Protein AF-A0A972AWC7-F1 (afdb_monomer)

Mean predicted aligned error: 11.07 Å

Structure (mmCIF, N/CA/C/O backbone):
data_AF-A0A972AWC7-F1
#
_entry.id   AF-A0A972AWC7-F1
#
loop_
_atom_site.group_PDB
_atom_site.id
_atom_site.type_symbol
_atom_site.label_atom_id
_atom_site.label_alt_id
_atom_site.label_comp_id
_atom_site.label_asym_id
_atom_site.label_entity_id
_atom_site.label_seq_id
_atom_site.pdbx_PDB_ins_code
_atom_site.Cartn_x
_atom_site.Cartn_y
_atom_site.Cartn_z
_atom_site.occupancy
_atom_site.B_iso_or_equiv
_atom_site.auth_seq_id
_atom_site.auth_comp_id
_atom_site.auth_asym_id
_atom_site.auth_atom_id
_atom_site.pdbx_PDB_model_num
ATOM 1 N N . MET A 1 1 ? -26.480 -1.136 21.029 1.00 52.66 1 MET A N 1
ATOM 2 C CA . MET A 1 1 ? -25.542 -1.585 19.975 1.00 52.66 1 MET A CA 1
ATOM 3 C C . MET A 1 1 ? -24.114 -1.381 20.514 1.00 52.66 1 MET A C 1
ATOM 5 O O . MET A 1 1 ? -23.642 -0.252 20.586 1.00 52.66 1 MET A O 1
ATOM 9 N N . ASN A 1 2 ?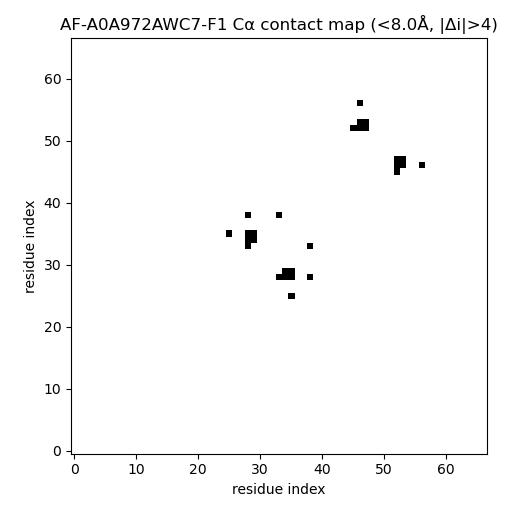 -23.452 -2.459 20.966 1.00 61.03 2 ASN A N 1
ATOM 10 C CA . ASN A 1 2 ? -22.204 -2.526 21.773 1.00 61.03 2 ASN A CA 1
ATOM 11 C C . ASN A 1 2 ? -20.868 -2.016 21.125 1.00 61.03 2 ASN A C 1
ATOM 13 O O . ASN A 1 2 ? -20.323 -2.706 20.283 1.00 61.03 2 ASN A O 1
ATOM 17 N N . LYS A 1 3 ? -20.322 -0.830 21.448 1.00 67.31 3 LYS A N 1
ATOM 18 C CA . LYS A 1 3 ? -19.224 -0.110 20.716 1.00 67.31 3 LYS A CA 1
ATOM 19 C C . LYS A 1 3 ? -18.140 -0.949 19.983 1.00 67.31 3 LYS A C 1
ATOM 21 O O . LYS A 1 3 ? -17.704 -0.539 18.909 1.00 67.31 3 LYS A O 1
ATOM 26 N N . ALA A 1 4 ? -17.752 -2.113 20.504 1.00 67.88 4 ALA A N 1
ATOM 27 C CA . ALA A 1 4 ? -16.878 -3.092 19.856 1.00 67.88 4 ALA A CA 1
ATOM 28 C C . ALA A 1 4 ? -17.319 -3.561 18.444 1.00 67.88 4 ALA A C 1
ATOM 30 O O . ALA A 1 4 ? -16.476 -3.590 17.550 1.00 67.88 4 ALA A O 1
ATOM 31 N N . TYR A 1 5 ? -18.602 -3.875 18.180 1.00 71.88 5 TYR A N 1
ATOM 32 C CA . TYR A 1 5 ? -19.013 -4.379 16.842 1.00 71.88 5 TYR A CA 1
ATOM 33 C C . TYR A 1 5 ? -18.816 -3.316 15.749 1.00 71.88 5 TYR A C 1
ATOM 35 O O . TYR A 1 5 ? -18.479 -3.637 14.612 1.00 71.88 5 TYR A O 1
ATOM 43 N N . LYS A 1 6 ? -18.985 -2.033 16.097 1.00 74.56 6 LYS A N 1
ATOM 44 C CA . LYS A 1 6 ? -18.827 -0.917 15.157 1.00 74.56 6 LYS A CA 1
ATOM 45 C C . LYS A 1 6 ? -17.361 -0.730 14.759 1.00 74.56 6 LYS A C 1
ATOM 47 O O . LYS A 1 6 ? -17.080 -0.350 13.626 1.00 74.56 6 LYS A O 1
ATOM 52 N N . LEU A 1 7 ? -16.440 -1.016 15.683 1.00 78.31 7 LEU A N 1
ATOM 53 C CA . LEU A 1 7 ? -15.001 -0.945 15.445 1.00 78.31 7 LEU A CA 1
ATOM 54 C C . LEU A 1 7 ? -14.550 -2.061 14.493 1.00 78.31 7 LEU A C 1
ATOM 56 O O . LEU A 1 7 ? -13.925 -1.779 13.475 1.00 78.31 7 LEU A O 1
ATOM 60 N N . TRP A 1 8 ? -14.957 -3.303 14.773 1.00 81.62 8 TRP A N 1
ATOM 61 C CA . TRP A 1 8 ? -14.659 -4.463 13.927 1.00 81.62 8 TRP A CA 1
ATOM 62 C C . TRP A 1 8 ? -15.215 -4.323 12.513 1.00 81.62 8 TRP A C 1
ATOM 64 O O . TRP A 1 8 ? -14.503 -4.579 11.544 1.00 81.62 8 TRP A O 1
ATOM 74 N N . TYR A 1 9 ? -16.452 -3.841 12.382 1.00 82.56 9 TYR A N 1
ATOM 75 C CA . TYR A 1 9 ? -17.053 -3.607 11.072 1.00 82.56 9 TYR A CA 1
ATOM 76 C C . TYR A 1 9 ? -16.259 -2.579 10.258 1.00 82.56 9 TYR A C 1
ATOM 78 O O . TYR A 1 9 ? -15.972 -2.794 9.083 1.00 82.56 9 TYR A O 1
ATOM 86 N N . LYS A 1 10 ? -15.833 -1.479 10.892 1.00 85.31 10 LYS A N 1
ATOM 87 C CA . LYS A 1 10 ? -15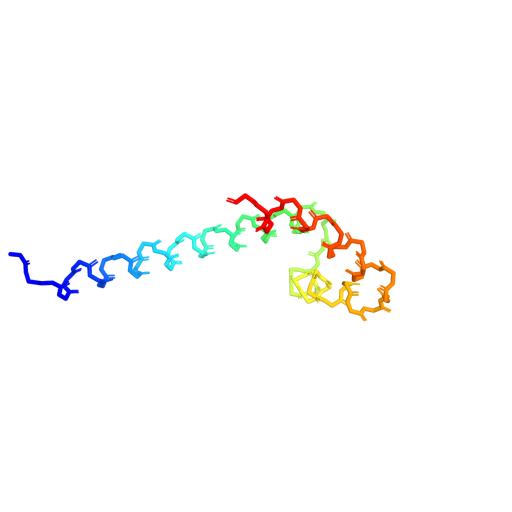.039 -0.441 10.224 1.00 85.31 10 LYS A CA 1
ATOM 88 C C . LYS A 1 10 ? -13.673 -0.973 9.774 1.00 85.31 10 LYS A C 1
ATOM 90 O O . LYS A 1 10 ? -13.246 -0.664 8.667 1.00 85.31 10 LYS A O 1
ATOM 95 N N . ILE A 1 11 ? -13.020 -1.796 10.596 1.00 88.25 11 ILE A N 1
ATOM 96 C CA . ILE A 1 11 ? -11.733 -2.427 10.263 1.00 88.25 11 ILE A CA 1
ATOM 97 C C . ILE A 1 11 ? -11.878 -3.352 9.052 1.00 88.25 11 ILE A C 1
ATOM 99 O O . ILE A 1 11 ? -11.078 -3.263 8.125 1.00 88.25 11 ILE A O 1
ATOM 103 N N . ILE A 1 12 ? -12.919 -4.189 9.023 1.00 89.00 12 ILE A N 1
ATOM 104 C CA . ILE A 1 12 ? -13.180 -5.107 7.905 1.00 89.00 12 ILE A CA 1
ATOM 105 C C . ILE A 1 12 ? -13.420 -4.335 6.608 1.00 89.00 12 ILE A C 1
ATOM 107 O O . ILE A 1 12 ? -12.845 -4.678 5.580 1.00 89.00 12 ILE A O 1
ATOM 111 N N . VAL A 1 13 ? -14.215 -3.264 6.653 1.00 89.62 13 VAL A N 1
ATOM 112 C CA . VAL A 1 13 ? -14.486 -2.430 5.472 1.00 89.62 13 VAL A CA 1
ATOM 113 C C . VAL A 1 13 ? -13.207 -1.764 4.953 1.00 89.62 13 VAL A C 1
ATOM 115 O O . VAL A 1 13 ? -12.966 -1.767 3.748 1.00 89.62 13 VAL A O 1
ATOM 118 N N . VAL A 1 14 ? -12.358 -1.239 5.843 1.00 89.69 14 VAL A N 1
ATOM 119 C CA . VAL A 1 14 ? -11.067 -0.645 5.452 1.00 89.69 14 VAL A CA 1
ATOM 120 C C . VAL A 1 14 ? -10.136 -1.703 4.858 1.00 89.69 14 VAL A C 1
ATOM 122 O O . VAL A 1 14 ? -9.539 -1.464 3.812 1.00 89.69 14 VAL A O 1
ATOM 125 N N . ALA A 1 15 ? -10.051 -2.887 5.465 1.00 89.06 15 ALA A N 1
ATOM 126 C CA . ALA A 1 15 ? -9.245 -3.986 4.938 1.00 89.06 15 ALA A CA 1
ATOM 127 C C . ALA A 1 15 ? -9.713 -4.419 3.537 1.00 89.06 15 ALA A C 1
ATOM 129 O O . ALA A 1 15 ? -8.889 -4.612 2.643 1.00 89.06 15 ALA A O 1
ATOM 130 N N . LEU A 1 16 ? -11.030 -4.498 3.316 1.00 89.31 16 LEU A N 1
ATOM 131 C CA . LEU A 1 16 ? -11.606 -4.831 2.013 1.00 89.31 16 LEU A CA 1
ATOM 132 C C . LEU A 1 16 ? -11.285 -3.760 0.959 1.00 89.31 16 LEU A C 1
ATOM 134 O O . LEU A 1 16 ? -10.924 -4.089 -0.171 1.00 89.31 16 LEU A O 1
ATOM 138 N N . ALA A 1 17 ? -11.364 -2.480 1.333 1.00 85.62 17 ALA A N 1
ATOM 139 C CA . ALA A 1 17 ? -11.018 -1.368 0.452 1.00 85.62 17 ALA A CA 1
ATOM 140 C C . ALA A 1 17 ? -9.534 -1.397 0.048 1.00 85.62 17 ALA A C 1
ATOM 142 O O . ALA A 1 17 ? -9.213 -1.235 -1.129 1.00 85.62 17 ALA A O 1
ATOM 143 N N . VAL A 1 18 ? -8.634 -1.673 0.998 1.00 89.06 18 VAL A N 1
ATOM 144 C CA . VAL A 1 18 ? -7.191 -1.793 0.734 1.00 89.06 18 VAL A CA 1
ATOM 145 C C . VAL A 1 18 ? -6.897 -2.962 -0.209 1.00 89.06 18 VAL A C 1
ATOM 147 O O . VAL A 1 18 ? -6.158 -2.791 -1.177 1.00 89.06 18 VAL A O 1
ATOM 150 N N . LEU A 1 19 ? -7.513 -4.127 0.012 1.00 87.50 19 LEU A N 1
ATOM 151 C CA . LEU A 1 19 ? -7.360 -5.282 -0.881 1.00 87.50 19 LEU A CA 1
ATOM 152 C C . LEU A 1 19 ? -7.863 -4.983 -2.298 1.00 87.50 19 LEU A C 1
ATOM 154 O O . LEU A 1 19 ? -7.212 -5.349 -3.274 1.00 87.50 19 LEU A O 1
ATOM 158 N N . SER A 1 20 ? -8.983 -4.269 -2.410 1.00 87.12 20 SER A N 1
ATOM 159 C CA . SER A 1 20 ? -9.556 -3.863 -3.699 1.00 87.12 20 SER A CA 1
ATOM 160 C C . SER A 1 20 ? -8.628 -2.905 -4.454 1.00 87.12 20 SER A C 1
ATOM 162 O O . SER A 1 20 ? -8.402 -3.066 -5.653 1.00 87.12 20 SER A O 1
ATOM 164 N N . ALA A 1 21 ? -8.037 -1.939 -3.746 1.00 86.19 21 ALA A N 1
ATOM 165 C CA . ALA A 1 21 ? -7.079 -0.996 -4.318 1.00 86.19 21 ALA A CA 1
ATOM 166 C C . ALA A 1 21 ? -5.792 -1.693 -4.793 1.00 86.19 21 ALA A C 1
ATOM 168 O O . ALA A 1 21 ? -5.287 -1.387 -5.875 1.00 86.19 21 ALA A O 1
ATOM 169 N N . LEU A 1 22 ? -5.286 -2.665 -4.027 1.00 82.19 22 LEU A N 1
ATOM 170 C CA . 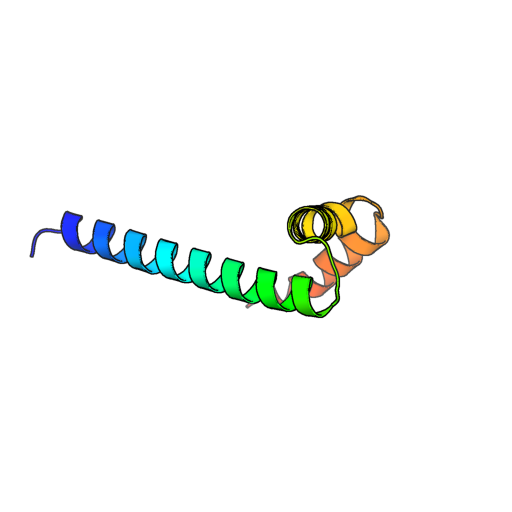LEU A 1 22 ? -4.131 -3.478 -4.423 1.00 82.19 22 LEU A CA 1
ATOM 171 C C . LEU A 1 22 ? -4.438 -4.359 -5.641 1.00 82.19 22 LEU A C 1
ATOM 173 O O . LEU A 1 22 ? -3.606 -4.476 -6.539 1.00 82.19 22 LEU A O 1
ATOM 177 N N . ALA A 1 23 ? -5.638 -4.939 -5.714 1.00 83.19 23 ALA A N 1
ATOM 178 C CA . ALA A 1 23 ? -6.058 -5.732 -6.866 1.00 83.19 23 ALA A CA 1
ATOM 179 C C . ALA A 1 23 ? -6.129 -4.881 -8.145 1.00 83.19 23 ALA A C 1
ATOM 181 O O . ALA A 1 23 ? -5.578 -5.273 -9.172 1.00 83.19 23 ALA A O 1
ATOM 182 N N . LEU A 1 24 ? -6.729 -3.689 -8.077 1.00 83.38 24 LEU A N 1
ATOM 183 C CA . LEU A 1 24 ? -6.780 -2.757 -9.210 1.00 83.38 24 LEU A CA 1
ATOM 184 C C . LEU A 1 24 ? -5.382 -2.279 -9.626 1.00 83.38 24 LEU A C 1
ATOM 186 O O . LEU A 1 24 ? -5.068 -2.269 -10.815 1.00 83.38 24 LEU A O 1
ATOM 190 N N . GLY A 1 25 ? -4.518 -1.947 -8.660 1.00 76.50 25 GLY A N 1
ATOM 191 C CA . GLY A 1 25 ? -3.123 -1.586 -8.926 1.00 76.50 25 GLY A CA 1
ATOM 192 C C . GLY A 1 25 ? -2.352 -2.705 -9.633 1.00 76.50 25 GLY A C 1
ATOM 193 O O . GLY A 1 25 ? -1.683 -2.456 -10.633 1.00 76.50 25 GLY A O 1
ATOM 194 N N . SER A 1 26 ? -2.513 -3.94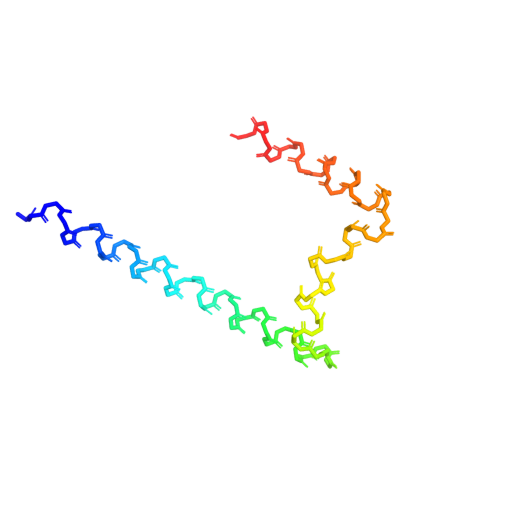9 -9.179 1.00 75.69 26 SER A N 1
ATOM 195 C CA . SER A 1 26 ? -1.932 -5.144 -9.805 1.00 75.69 26 SER A CA 1
ATOM 196 C C . SER A 1 26 ? -2.365 -5.320 -11.264 1.00 75.69 26 SER A C 1
ATOM 198 O O . SER A 1 26 ? -1.522 -5.565 -12.128 1.00 75.69 26 SER A O 1
ATOM 200 N N . VAL A 1 27 ? -3.655 -5.134 -11.565 1.00 78.12 27 VAL A N 1
ATOM 201 C CA . VAL A 1 27 ? -4.188 -5.252 -12.934 1.00 78.12 27 VAL A CA 1
ATOM 202 C C . VAL A 1 27 ? -3.549 -4.229 -13.872 1.00 78.12 27 VAL A C 1
ATOM 204 O O . VAL A 1 27 ? -3.168 -4.580 -14.987 1.00 78.12 27 VAL A O 1
ATOM 207 N N . ILE A 1 28 ? -3.365 -2.986 -13.418 1.00 77.88 28 ILE A N 1
ATOM 208 C CA . ILE A 1 28 ? -2.712 -1.930 -14.210 1.00 77.88 28 ILE A CA 1
ATOM 209 C C . ILE A 1 28 ? -1.251 -2.299 -14.491 1.00 77.88 28 ILE A C 1
ATOM 211 O O . ILE A 1 28 ? -0.768 -2.146 -15.610 1.00 77.88 28 ILE A O 1
ATOM 215 N N . ILE A 1 29 ? -0.550 -2.833 -13.491 1.00 75.50 29 ILE A N 1
ATOM 216 C CA . ILE A 1 29 ? 0.852 -3.234 -13.626 1.00 75.50 29 ILE A CA 1
ATOM 217 C C . ILE A 1 29 ? 1.005 -4.410 -14.603 1.00 75.50 29 ILE A C 1
ATOM 219 O O . ILE A 1 29 ? 1.908 -4.394 -15.442 1.00 75.50 29 ILE A O 1
ATOM 223 N N . LEU A 1 30 ? 0.115 -5.403 -14.521 1.00 75.75 30 LEU A N 1
ATOM 224 C CA . LEU A 1 30 ? 0.081 -6.539 -15.445 1.00 75.75 30 LEU A CA 1
ATOM 225 C C . LEU A 1 30 ? -0.249 -6.101 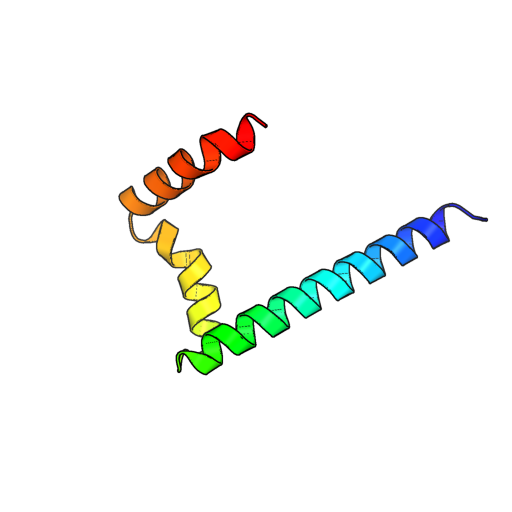-16.874 1.00 75.75 30 LEU A C 1
ATOM 227 O O . LEU A 1 30 ? 0.369 -6.596 -17.813 1.00 75.75 30 LEU A O 1
ATOM 231 N N . ALA A 1 31 ? -1.173 -5.151 -17.044 1.00 72.69 31 ALA A N 1
ATOM 232 C CA . ALA A 1 31 ? -1.552 -4.619 -18.353 1.00 72.69 31 ALA A CA 1
ATOM 233 C C . ALA A 1 31 ? -0.389 -3.912 -19.072 1.00 72.69 31 ALA A C 1
ATOM 235 O O . ALA A 1 31 ? -0.302 -3.955 -20.295 1.00 72.69 31 ALA A O 1
ATOM 236 N N . VAL A 1 32 ? 0.537 -3.310 -18.320 1.00 75.75 32 VAL A N 1
ATOM 237 C CA . VAL A 1 32 ? 1.766 -2.689 -18.853 1.00 75.75 32 VAL A CA 1
ATOM 238 C C . VAL A 1 32 ? 2.871 -3.737 -19.115 1.00 75.75 32 VAL A C 1
ATOM 240 O O . VAL A 1 32 ? 3.949 -3.406 -19.601 1.00 75.75 32 VAL A O 1
ATOM 243 N N . GLY A 1 33 ? 2.622 -5.020 -18.825 1.00 69.94 33 GLY A N 1
ATOM 244 C CA . GLY A 1 33 ? 3.598 -6.108 -18.967 1.00 69.94 33 GLY A CA 1
ATOM 245 C C . GLY A 1 33 ? 4.624 -6.167 -17.830 1.00 69.94 33 GLY A C 1
ATOM 246 O O . GLY A 1 33 ? 5.653 -6.834 -17.948 1.00 69.94 33 GLY A O 1
ATOM 247 N N . GLY A 1 34 ? 4.371 -5.459 -16.726 1.00 66.75 34 GLY A N 1
ATOM 248 C CA . GLY A 1 34 ? 5.251 -5.398 -15.565 1.00 66.75 34 GLY A CA 1
ATOM 249 C C . GLY A 1 34 ? 5.028 -6.554 -14.589 1.00 66.75 34 GLY A C 1
ATOM 250 O O . GLY A 1 34 ? 3.915 -7.035 -14.386 1.00 66.75 34 GLY A O 1
ATOM 251 N N . ASN A 1 35 ? 6.094 -6.977 -13.912 1.00 74.88 35 ASN A N 1
ATOM 252 C CA . ASN A 1 35 ? 5.986 -7.930 -12.810 1.00 74.88 35 ASN A CA 1
ATOM 253 C C . ASN A 1 35 ? 5.475 -7.207 -11.555 1.00 74.88 35 ASN A C 1
ATOM 255 O O . ASN A 1 35 ? 6.193 -6.385 -10.991 1.00 74.88 35 ASN A O 1
ATOM 259 N N . VAL A 1 36 ? 4.269 -7.557 -11.100 1.00 68.88 36 VAL A N 1
ATOM 260 C CA . VAL A 1 36 ? 3.556 -6.938 -9.965 1.00 68.88 36 VAL A CA 1
ATOM 261 C C . VAL A 1 36 ? 4.448 -6.742 -8.740 1.00 68.88 36 VAL A C 1
ATOM 263 O O . VAL A 1 36 ? 4.530 -5.634 -8.214 1.00 68.88 36 VAL A O 1
ATOM 266 N N . MET A 1 37 ? 5.185 -7.777 -8.327 1.00 70.56 37 MET A N 1
ATOM 267 C CA . MET A 1 37 ? 6.050 -7.699 -7.145 1.00 70.56 37 MET A CA 1
ATOM 268 C C . MET A 1 37 ? 7.229 -6.749 -7.338 1.00 70.56 37 MET A C 1
ATOM 270 O O . MET A 1 37 ? 7.538 -5.953 -6.451 1.00 70.56 37 MET A O 1
ATOM 274 N N . LYS A 1 38 ? 7.872 -6.789 -8.510 1.00 65.75 38 LYS A N 1
ATOM 275 C CA . LYS A 1 38 ? 8.958 -5.851 -8.815 1.00 65.75 38 LYS A CA 1
ATOM 276 C C . LYS A 1 38 ? 8.436 -4.432 -8.938 1.00 65.75 38 LYS A C 1
ATOM 278 O O . LYS A 1 38 ? 9.096 -3.527 -8.460 1.00 65.75 38 LYS A O 1
ATOM 283 N N . THR A 1 39 ? 7.268 -4.224 -9.528 1.00 69.12 39 THR A N 1
ATOM 284 C CA . THR A 1 39 ? 6.713 -2.886 -9.713 1.00 69.12 39 THR A CA 1
ATOM 285 C C . THR A 1 39 ? 6.283 -2.262 -8.395 1.00 69.12 39 THR A C 1
ATOM 287 O O . THR A 1 39 ? 6.598 -1.102 -8.181 1.00 69.12 39 THR A O 1
ATOM 290 N N . TYR A 1 40 ? 5.657 -3.002 -7.472 1.00 67.19 40 TYR A N 1
ATOM 291 C CA . TYR A 1 40 ? 5.389 -2.473 -6.126 1.00 67.19 40 TYR A CA 1
ATOM 292 C C . TYR A 1 40 ? 6.682 -2.116 -5.390 1.00 67.19 40 TYR A C 1
ATOM 294 O O . TYR A 1 40 ? 6.776 -1.047 -4.787 1.00 67.19 40 TYR A O 1
ATOM 302 N N . TRP A 1 41 ? 7.706 -2.967 -5.499 1.00 66.12 41 TRP A N 1
ATOM 303 C CA . TRP A 1 41 ? 9.023 -2.672 -4.945 1.00 66.12 41 TRP A CA 1
ATOM 304 C C . TRP A 1 41 ? 9.659 -1.440 -5.594 1.00 66.12 41 TRP A C 1
ATOM 306 O O . TRP A 1 41 ? 10.211 -0.594 -4.899 1.00 66.12 41 TRP A O 1
ATOM 316 N N . ILE A 1 42 ? 9.559 -1.303 -6.916 1.00 70.94 42 ILE A N 1
ATOM 317 C CA . ILE A 1 42 ? 10.058 -0.157 -7.679 1.00 70.94 42 ILE A CA 1
ATOM 318 C C . ILE A 1 42 ? 9.287 1.099 -7.289 1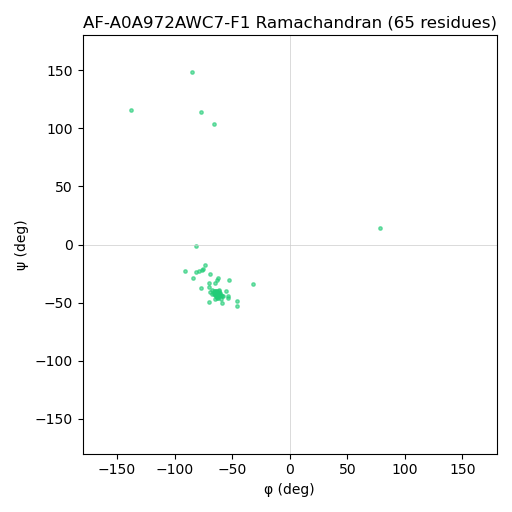.00 70.94 42 ILE A C 1
ATOM 320 O O . ILE A 1 42 ? 9.923 2.062 -6.933 1.00 70.94 42 ILE A O 1
ATOM 324 N N . ILE A 1 43 ? 7.958 1.108 -7.211 1.00 71.94 43 ILE A N 1
ATOM 325 C CA . ILE A 1 43 ? 7.187 2.294 -6.790 1.00 71.94 43 ILE A CA 1
ATOM 326 C C . ILE A 1 43 ? 7.650 2.810 -5.418 1.00 71.94 43 ILE A C 1
ATOM 328 O O . ILE A 1 43 ? 7.780 4.017 -5.223 1.00 71.94 43 ILE A O 1
ATOM 332 N N . ILE A 1 44 ? 7.945 1.904 -4.485 1.00 67.50 44 ILE A N 1
ATOM 333 C CA . ILE A 1 44 ? 8.429 2.259 -3.145 1.00 67.50 44 ILE A CA 1
ATOM 334 C C . ILE A 1 44 ? 9.913 2.667 -3.164 1.00 67.50 44 ILE A C 1
ATOM 336 O O . ILE A 1 44 ? 10.307 3.581 -2.443 1.00 67.50 44 ILE A O 1
ATOM 340 N N . SER A 1 45 ? 10.748 2.021 -3.982 1.00 66.31 45 SER A N 1
ATOM 341 C CA . SER A 1 45 ? 12.207 2.238 -4.018 1.00 66.31 45 SER A CA 1
ATOM 342 C C . SER A 1 45 ? 12.669 3.309 -5.015 1.00 66.31 45 SER A C 1
ATOM 344 O O . SER A 1 45 ? 13.720 3.912 -4.823 1.00 66.31 45 SER A O 1
ATOM 346 N N . SER A 1 46 ? 11.873 3.602 -6.040 1.00 63.62 46 SER A N 1
ATOM 347 C CA . SER A 1 46 ? 12.071 4.634 -7.058 1.00 63.62 46 SER A CA 1
ATOM 348 C C . SER A 1 46 ? 12.317 6.014 -6.466 1.00 63.6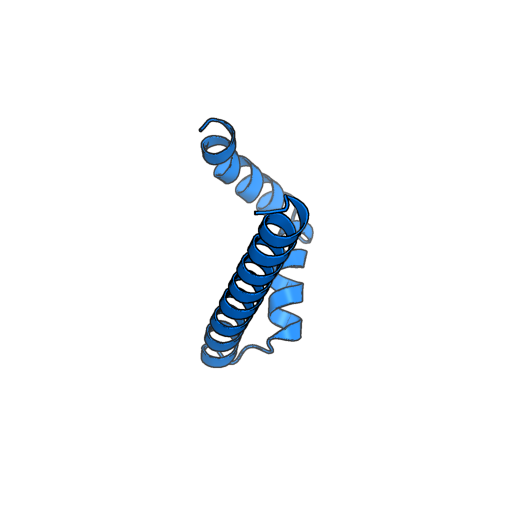2 46 SER A C 1
ATOM 350 O O . SER A 1 46 ? 13.259 6.660 -6.925 1.00 63.62 46 SER A O 1
ATOM 352 N N . PRO A 1 47 ? 11.556 6.490 -5.459 1.00 62.72 47 PRO A N 1
ATOM 353 C CA . PRO A 1 47 ? 11.894 7.758 -4.832 1.00 62.72 47 PRO A CA 1
ATOM 354 C C . PRO A 1 47 ? 13.261 7.680 -4.146 1.00 62.72 47 PRO A C 1
ATOM 356 O O . PRO A 1 47 ? 14.063 8.585 -4.317 1.00 62.72 47 PRO A O 1
ATOM 359 N N . PHE A 1 48 ? 13.593 6.586 -3.458 1.00 62.84 48 PHE A N 1
ATOM 360 C CA . PHE A 1 48 ? 14.829 6.469 -2.674 1.00 62.84 48 PHE A CA 1
ATOM 361 C C . PHE A 1 48 ? 16.117 6.303 -3.489 1.00 62.84 48 PHE A C 1
ATOM 363 O O . PHE A 1 48 ? 17.197 6.540 -2.952 1.00 62.84 48 PHE A O 1
ATOM 370 N N . GLN A 1 49 ? 16.042 5.922 -4.765 1.00 60.75 49 GLN A N 1
ATOM 371 C CA . GLN A 1 49 ? 17.241 5.780 -5.598 1.00 60.75 49 GLN A CA 1
ATOM 372 C C . GLN A 1 49 ? 17.838 7.120 -6.048 1.00 60.75 49 GLN A C 1
ATOM 374 O O . GLN A 1 49 ? 19.018 7.173 -6.384 1.00 60.75 49 GLN A O 1
ATOM 379 N N . ASN A 1 50 ? 17.059 8.207 -6.041 1.00 65.25 50 ASN A N 1
ATOM 380 C CA . ASN A 1 50 ? 17.525 9.527 -6.455 1.00 65.25 50 ASN A CA 1
ATOM 381 C C . ASN A 1 50 ? 17.017 10.609 -5.500 1.00 65.25 50 ASN A C 1
ATOM 383 O O . ASN A 1 50 ? 15.827 10.912 -5.464 1.00 65.25 50 ASN A O 1
ATOM 387 N N . TYR A 1 51 ? 17.938 11.283 -4.804 1.00 63.53 51 TYR A N 1
ATOM 388 C CA . TYR A 1 51 ? 17.628 12.397 -3.894 1.00 63.53 51 TYR A CA 1
ATOM 389 C C . TYR A 1 51 ? 16.779 13.503 -4.551 1.00 63.53 51 TYR A C 1
ATOM 391 O O . TYR A 1 51 ? 15.953 14.132 -3.895 1.00 63.53 51 TYR A O 1
ATOM 399 N N . ARG A 1 52 ? 16.925 13.701 -5.869 1.00 69.38 52 ARG A N 1
ATOM 400 C CA . ARG A 1 52 ? 16.100 14.626 -6.663 1.00 69.38 52 ARG A CA 1
ATOM 401 C C . ARG A 1 52 ? 14.625 14.224 -6.711 1.00 69.38 52 ARG A C 1
ATOM 403 O O . ARG A 1 52 ? 13.765 15.080 -6.539 1.00 69.38 52 ARG A O 1
ATOM 410 N N . THR A 1 53 ? 14.343 12.941 -6.910 1.00 69.56 53 THR A N 1
ATOM 411 C CA . THR A 1 53 ? 12.978 12.406 -6.990 1.00 69.56 53 THR A CA 1
ATOM 412 C C . THR A 1 53 ? 12.298 12.443 -5.622 1.00 69.56 53 THR A C 1
ATOM 414 O O . THR A 1 53 ? 11.122 12.786 -5.545 1.00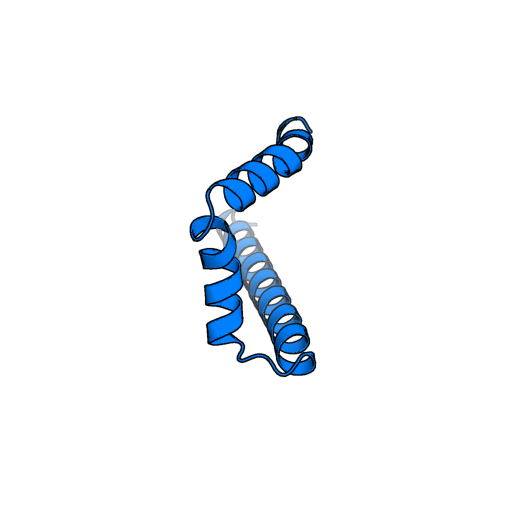 69.56 53 THR A O 1
ATOM 417 N N . VAL A 1 54 ? 13.037 12.196 -4.531 1.00 71.62 54 VAL A N 1
ATOM 418 C CA . VAL A 1 54 ? 12.525 12.397 -3.160 1.00 71.62 54 VAL A CA 1
ATOM 419 C C . VAL A 1 54 ? 12.095 13.847 -2.944 1.00 71.62 54 VAL A C 1
ATOM 421 O O . VAL A 1 54 ? 10.969 14.092 -2.513 1.00 71.62 54 VAL A O 1
ATOM 424 N N . CYS A 1 55 ? 12.959 14.812 -3.274 1.00 72.81 55 CYS A N 1
ATOM 425 C CA . CYS A 1 55 ? 12.640 16.231 -3.122 1.00 72.81 55 CYS A CA 1
ATOM 426 C C . CYS A 1 55 ? 11.432 16.648 -3.969 1.00 72.81 55 CYS A C 1
ATOM 428 O O . CYS A 1 55 ? 10.599 17.413 -3.494 1.00 72.81 55 CYS A O 1
ATOM 430 N N . GLU A 1 56 ? 11.293 16.131 -5.191 1.00 76.81 56 GLU A N 1
ATOM 431 C CA . GLU A 1 56 ? 10.154 16.444 -6.060 1.00 76.81 56 GLU A CA 1
ATOM 432 C C . GLU A 1 56 ? 8.827 15.908 -5.497 1.00 76.81 56 GLU A C 1
ATOM 434 O O . GLU A 1 56 ? 7.818 16.617 -5.494 1.00 76.81 56 GLU A O 1
ATOM 439 N N . VAL A 1 57 ? 8.837 14.684 -4.954 1.00 78.50 57 VAL A N 1
ATOM 440 C CA . VAL A 1 57 ? 7.674 14.096 -4.273 1.00 78.50 57 VAL A CA 1
ATOM 441 C C . VAL A 1 57 ? 7.312 14.903 -3.026 1.00 78.50 57 VAL A C 1
ATOM 443 O O . VAL A 1 57 ? 6.138 15.217 -2.837 1.00 78.50 57 VAL A O 1
ATOM 446 N N . LEU A 1 58 ? 8.299 15.300 -2.213 1.00 76.75 58 LEU A N 1
ATOM 447 C CA . LEU A 1 58 ? 8.070 16.161 -1.049 1.00 76.75 58 LEU A CA 1
ATOM 448 C C . LEU A 1 58 ? 7.467 17.508 -1.451 1.00 76.75 58 LEU A C 1
ATOM 450 O O . LEU A 1 58 ? 6.469 17.911 -0.864 1.00 76.75 58 LEU A O 1
ATOM 454 N N . ILE A 1 59 ? 8.014 18.171 -2.474 1.00 82.56 59 ILE A N 1
ATOM 455 C CA . ILE A 1 59 ? 7.528 19.476 -2.946 1.00 82.56 59 ILE A CA 1
ATOM 456 C C . ILE A 1 59 ? 6.090 19.378 -3.472 1.00 82.56 59 ILE A C 1
ATOM 458 O O . ILE A 1 59 ? 5.269 20.244 -3.176 1.00 82.56 59 ILE A O 1
ATOM 462 N N . ARG A 1 60 ? 5.748 18.306 -4.198 1.00 80.69 60 ARG A N 1
ATOM 463 C CA . ARG A 1 60 ? 4.363 18.047 -4.632 1.00 80.69 60 ARG A CA 1
ATOM 464 C C . ARG A 1 60 ? 3.424 17.670 -3.490 1.00 80.69 60 ARG A C 1
ATOM 466 O O . ARG A 1 60 ? 2.224 17.893 -3.618 1.00 80.69 60 ARG A O 1
ATOM 473 N N . ALA A 1 61 ? 3.942 17.114 -2.399 1.00 80.19 61 ALA A N 1
ATOM 474 C CA . ALA A 1 61 ? 3.149 16.776 -1.223 1.00 80.19 61 ALA A CA 1
ATOM 475 C C . ALA A 1 61 ? 2.840 17.995 -0.335 1.00 80.19 61 ALA A C 1
ATOM 477 O O . ALA A 1 61 ? 1.840 17.965 0.373 1.00 80.19 61 ALA A O 1
ATOM 478 N N . ILE A 1 62 ? 3.629 19.079 -0.404 1.00 82.75 62 ILE A N 1
ATOM 479 C CA . ILE A 1 62 ? 3.403 20.335 0.345 1.00 82.75 62 ILE A CA 1
ATOM 480 C C . ILE A 1 62 ? 1.941 20.820 0.284 1.00 82.75 62 ILE A C 1
ATOM 482 O O . ILE A 1 62 ? 1.357 21.027 1.347 1.00 82.75 62 ILE A O 1
ATOM 486 N N . PRO A 1 63 ? 1.301 20.981 -0.892 1.00 80.44 63 PRO A N 1
ATOM 487 C CA . PRO A 1 63 ? -0.089 21.438 -0.949 1.00 80.44 63 PRO A CA 1
ATOM 488 C C . PRO A 1 63 ? -1.076 20.475 -0.278 1.00 80.44 63 PRO A C 1
ATOM 490 O O . PRO A 1 63 ? -2.088 20.922 0.247 1.00 80.44 63 PRO A O 1
ATOM 493 N N . LEU A 1 64 ? -0.772 19.174 -0.245 1.00 77.81 64 LEU A N 1
ATOM 494 C CA . LEU A 1 64 ? -1.600 18.170 0.424 1.00 77.81 64 LEU A CA 1
ATOM 495 C C . LEU A 1 64 ? -1.458 18.198 1.955 1.00 77.81 64 LEU A C 1
ATOM 497 O O . LEU A 1 64 ? -2.319 17.678 2.646 1.00 77.81 64 LEU A O 1
ATOM 501 N N . ILE A 1 65 ? -0.355 18.750 2.470 1.00 75.12 65 ILE A N 1
ATOM 502 C CA . ILE A 1 65 ? -0.090 18.903 3.910 1.00 75.12 65 ILE A CA 1
ATOM 503 C C . ILE A 1 65 ? -0.762 20.170 4.460 1.00 75.12 65 ILE A C 1
ATOM 505 O O . ILE A 1 65 ? -1.071 20.242 5.646 1.00 75.12 65 ILE A O 1
ATOM 509 N N . ILE A 1 66 ? -0.939 21.184 3.611 1.00 76.06 66 ILE A N 1
ATOM 510 C CA . ILE A 1 66 ? -1.507 22.487 3.987 1.00 76.06 66 ILE A CA 1
ATOM 511 C C . ILE A 1 66 ? -3.047 22.453 4.040 1.00 76.06 66 ILE A C 1
ATOM 513 O O . ILE A 1 66 ? -3.643 23.282 4.726 1.00 76.06 66 ILE A O 1
ATO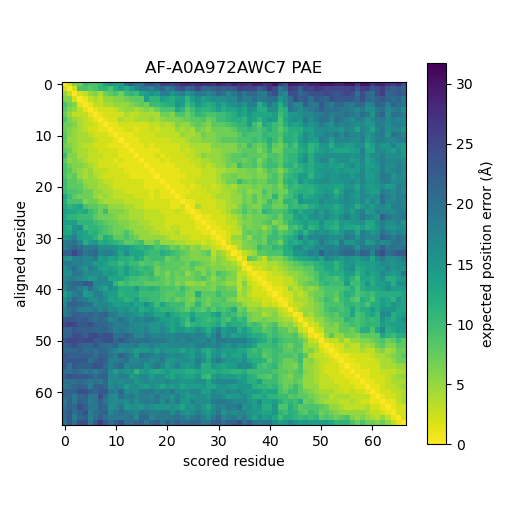M 517 N N . ILE A 1 67 ? -3.679 21.518 3.323 1.00 57.44 67 ILE A N 1
ATOM 518 C CA . ILE A 1 67 ? -5.137 21.297 3.286 1.00 57.44 67 ILE A CA 1
ATOM 519 C C . ILE A 1 67 ? -5.546 20.290 4.359 1.00 57.44 67 ILE A C 1
ATOM 521 O O . ILE A 1 67 ? -6.576 20.544 5.023 1.00 57.44 67 ILE A O 1
#

Solvent-accessible surface area (backbone atoms only — not comparable to full-atom values): 3881 Å² total; per-residue (Å²): 136,68,72,65,61,62,52,53,51,50,52,52,53,52,51,52,52,53,53,50,52,52,51,55,51,41,52,56,34,46,73,74,71,43,58,49,72,60,48,56,49,41,68,68,43,55,36,74,76,35,75,67,51,40,51,52,53,53,63,67,42,48,66,69,72,76,106

Radius of gyration: 17.34 Å; Cα contacts (8 Å, |Δi|>4): 14; chains: 1; bounding box: 43×30×41 Å

Foldseek 3Di:
DDVVVVVVVVVVVVVVVVVVVLVVVQVVCVVVVHDSVVVVVCVVCVCVVDVVSVVVVVVVCVVVVVD

Sequence (67 aa):
MNKAYKLWYKIIVVALAVLSALALGSVIILAVGGNVMKTYWIIISSPFQNYRTVCEVLIRAIPLIII

pLDDT: mean 75.12, std 8.84, range [52.66, 89.69]

Secondary structure (DSSP, 8-state):
--THHHHHHHHHHHHHHHHHHHHHHHHHHHHTT--HHHHHHHHHHHHHH-HHHHHHHHHHHHHHHH-